Protein AF-A0A5S9MKL9-F1 (afdb_monomer)

Mean predicted aligned error: 2.7 Å

Solvent-accessible surface area (backbone atoms only — not comparable to full-atom values): 5297 Å² total; per-residue (Å²): 106,43,57,63,52,37,58,73,40,54,94,70,38,88,76,75,88,67,76,39,62,67,55,52,53,50,30,49,74,71,73,68,49,87,50,73,76,36,31,67,37,68,67,61,31,50,56,50,48,52,57,49,41,56,56,51,28,51,43,28,44,75,75,63,75,36,85,60,76,62,64,78,79,44,51,61,60,50,35,52,50,27,52,56,52,55,71,70,68,119

Nearest PDB structures (foldseek):
  4m9d-assembly1_A  TM=9.962E-01  e=4.729E-09  Bacillus anthracis str. 'Ames Ancestor'
  4m0g-assembly1_A  TM=9.605E-01  e=2.586E-08  Bacillus anthracis str. 'Ames Ancestor'
  4m0g-assembly1_B  TM=9.958E-01  e=7.257E-08  Bacillus anthracis str. 'Ames Ancestor'
  1ade-assembly1_A  TM=9.329E-01  e=1.052E-05  Escherichia coli
  1cg3-assembly1_A-2  TM=9.608E-01  e=3.540E-05  Escherichia coli K-12

InterPro domains:
  IPR001114 Adenylosuccinate synthetase [MF_00011] (1-90)
  IPR001114 Adenylosuccinate synthetase [PF00709] (1-88)
  IPR001114 Adenylosuccinate synthetase [PTHR11846] (1-87)
  IPR001114 Adenylosuccinate synthetase [SM00788] (1-89)
  IPR027417 P-loop containing nucleoside triphosphate hydrolase [SSF52540] (1-88)
  IPR033128 Adenylosuccinate synthase, active site [PS00513] (20-31)
  IPR042110 Adenylosuccinate synthetase, domain 2 [G3DSA:1.10.300.10] (1-87)

Radius of gyration: 14.65 Å; Cα contacts (8 Å, |Δi|>4): 68; chains: 1; bounding box: 32×24×42 Å

Structure (mmCIF, N/CA/C/O backbone):
data_AF-A0A5S9MKL9-F1
#
_entry.id   AF-A0A5S9MKL9-F1
#
loop_
_atom_site.group_PDB
_atom_site.id
_atom_site.type_symbol
_atom_site.label_atom_id
_atom_site.label_alt_id
_atom_site.label_comp_id
_atom_site.label_asym_id
_atom_site.label_entity_id
_atom_site.label_seq_id
_atom_site.pdbx_PDB_ins_code
_atom_site.Cartn_x
_atom_site.Cartn_y
_atom_site.Cartn_z
_atom_site.occupancy
_atom_site.B_iso_or_equiv
_atom_site.auth_seq_id
_atom_site.auth_comp_id
_atom_site.auth_asym_id
_atom_site.auth_atom_id
_atom_site.pdbx_PDB_model_num
ATOM 1 N N . MET A 1 1 ? 4.427 -4.352 -7.182 1.00 96.12 1 MET A N 1
ATOM 2 C CA . MET A 1 1 ? 5.785 -3.808 -6.929 1.00 96.12 1 MET A CA 1
ATOM 3 C C . MET A 1 1 ? 6.860 -4.888 -6.945 1.00 96.12 1 MET A C 1
ATOM 5 O O . MET A 1 1 ? 7.671 -4.847 -7.849 1.00 96.12 1 MET A O 1
ATOM 9 N N . ASP A 1 2 ? 6.872 -5.850 -6.013 1.00 97.19 2 ASP A N 1
ATOM 10 C CA . ASP A 1 2 ? 7.927 -6.893 -5.939 1.00 97.19 2 ASP A CA 1
ATOM 11 C C . ASP A 1 2 ? 8.082 -7.659 -7.263 1.00 97.19 2 ASP A C 1
ATOM 13 O O . ASP A 1 2 ? 9.158 -7.713 -7.846 1.00 97.19 2 ASP A O 1
ATOM 17 N N . GLU A 1 3 ? 6.964 -8.151 -7.797 1.00 97.19 3 GLU A N 1
ATOM 18 C CA . GLU A 1 3 ? 6.941 -8.885 -9.061 1.00 97.19 3 GLU A CA 1
ATOM 19 C C . GLU A 1 3 ? 7.432 -8.054 -10.254 1.00 97.19 3 GLU A C 1
ATOM 21 O O . GLU A 1 3 ? 8.373 -8.466 -10.927 1.00 97.19 3 GLU A O 1
ATOM 26 N N . VAL A 1 4 ? 6.880 -6.854 -10.462 1.00 96.81 4 VAL A N 1
ATOM 27 C CA . VAL A 1 4 ? 7.288 -5.982 -11.579 1.00 96.81 4 VAL A CA 1
ATOM 28 C C . VAL A 1 4 ? 8.748 -5.521 -11.474 1.00 96.81 4 VAL A C 1
ATOM 30 O O . VAL A 1 4 ? 9.417 -5.322 -12.487 1.00 96.81 4 VAL A O 1
ATOM 33 N N . GLU A 1 5 ? 9.291 -5.387 -10.259 1.00 96.06 5 GLU A N 1
ATOM 34 C CA . GLU A 1 5 ? 10.713 -5.094 -10.051 1.00 96.06 5 GLU A CA 1
ATOM 35 C C . GLU A 1 5 ? 11.608 -6.287 -10.402 1.00 96.06 5 GLU A C 1
ATOM 37 O O . GLU A 1 5 ? 12.674 -6.096 -10.991 1.00 96.06 5 GLU A O 1
ATOM 42 N N . GLU A 1 6 ? 11.198 -7.510 -10.060 1.00 96.62 6 GLU A N 1
ATOM 43 C CA . GLU A 1 6 ? 11.905 -8.734 -10.447 1.00 96.62 6 GLU A CA 1
ATOM 44 C C . GLU A 1 6 ? 11.884 -8.947 -11.961 1.00 96.62 6 GLU A C 1
ATOM 46 O O . GLU A 1 6 ? 12.921 -9.246 -12.555 1.00 96.62 6 GLU A O 1
ATOM 51 N N . GLU A 1 7 ? 10.730 -8.745 -12.597 1.00 95.31 7 GLU A N 1
ATOM 52 C CA . GLU A 1 7 ? 10.579 -8.853 -14.049 1.00 95.31 7 GLU A CA 1
ATOM 53 C C . GLU A 1 7 ? 11.465 -7.844 -14.775 1.00 95.31 7 GLU A C 1
ATOM 55 O O . GLU A 1 7 ? 12.239 -8.217 -15.659 1.00 95.31 7 GLU A O 1
ATOM 60 N N . ARG A 1 8 ? 11.449 -6.581 -14.332 1.00 94.38 8 ARG A N 1
ATOM 61 C CA . ARG A 1 8 ? 12.301 -5.527 -14.892 1.00 94.38 8 ARG A CA 1
ATOM 62 C C . ARG A 1 8 ? 13.796 -5.838 -14.765 1.00 94.38 8 ARG A C 1
ATOM 64 O O . ARG A 1 8 ? 14.576 -5.428 -15.623 1.00 94.38 8 ARG A O 1
ATOM 71 N N . LYS A 1 9 ? 14.222 -6.544 -13.712 1.00 94.50 9 LYS A N 1
ATOM 72 C CA . LYS A 1 9 ? 15.630 -6.946 -13.529 1.00 94.50 9 LYS A CA 1
ATOM 73 C C . LYS A 1 9 ? 16.060 -8.073 -14.472 1.00 94.50 9 LYS A C 1
ATOM 75 O O . LYS A 1 9 ? 17.264 -8.245 -14.677 1.00 94.50 9 LYS A O 1
ATOM 80 N N . GLY A 1 10 ? 15.124 -8.825 -15.053 1.00 94.88 10 GLY A N 1
ATOM 81 C CA . GLY A 1 10 ? 15.397 -9.874 -16.034 1.00 94.88 10 GLY A CA 1
ATOM 82 C C . GLY A 1 10 ? 16.427 -10.894 -15.537 1.00 94.88 10 GLY A C 1
ATOM 83 O O . GLY A 1 10 ? 16.214 -11.586 -14.542 1.00 94.88 10 GLY A O 1
ATOM 84 N N . ALA A 1 11 ? 17.572 -10.978 -16.220 1.00 96.81 11 ALA A N 1
ATOM 85 C CA . ALA A 1 11 ? 18.664 -11.883 -15.845 1.00 96.81 11 ALA A CA 1
ATOM 86 C C . ALA A 1 11 ? 19.284 -11.572 -14.467 1.00 96.81 11 ALA A C 1
ATOM 88 O O . ALA A 1 11 ? 19.852 -12.463 -13.845 1.00 96.81 11 ALA A O 1
ATOM 89 N N . ASN A 1 12 ? 19.139 -10.337 -13.975 1.00 96.50 12 ASN A N 1
ATOM 90 C CA . ASN A 1 12 ? 19.666 -9.879 -12.686 1.00 96.50 12 ASN A CA 1
ATOM 91 C C . ASN A 1 12 ? 18.617 -9.926 -11.562 1.00 96.50 12 ASN A C 1
ATOM 93 O O . ASN A 1 12 ? 18.748 -9.218 -10.559 1.00 96.50 12 ASN A O 1
ATOM 97 N N . LYS A 1 13 ? 17.539 -10.696 -11.740 1.00 95.88 13 LYS A N 1
ATOM 98 C CA . LYS A 1 13 ? 16.534 -10.913 -10.695 1.00 95.88 13 LYS A CA 1
ATOM 99 C C . LYS A 1 13 ? 17.176 -11.486 -9.430 1.00 95.88 13 LYS A C 1
ATOM 101 O O . LYS A 1 13 ? 18.138 -12.250 -9.498 1.00 95.88 13 LYS A O 1
ATOM 106 N N . ILE A 1 14 ? 16.621 -11.137 -8.276 1.00 95.69 14 ILE A N 1
ATOM 107 C CA . ILE A 1 14 ? 17.113 -11.613 -6.980 1.00 95.69 14 ILE A CA 1
ATOM 108 C C . ILE A 1 14 ? 16.593 -13.032 -6.702 1.00 95.69 14 ILE A C 1
ATOM 110 O O . ILE A 1 14 ? 17.271 -13.822 -6.050 1.00 95.69 14 ILE A O 1
ATOM 114 N N . GLY A 1 15 ? 15.407 -13.371 -7.215 1.00 95.31 15 GLY A N 1
ATOM 115 C CA . GLY A 1 15 ? 14.673 -14.581 -6.862 1.00 95.31 15 GLY A CA 1
ATOM 116 C C . GLY A 1 15 ? 13.836 -14.378 -5.600 1.00 95.31 15 GLY A C 1
ATOM 117 O O . GLY A 1 15 ? 13.933 -15.170 -4.662 1.00 95.31 15 GLY A O 1
ATOM 118 N N . THR A 1 16 ? 13.054 -13.295 -5.537 1.00 96.69 16 THR A N 1
ATOM 119 C CA . THR A 1 16 ? 12.223 -13.010 -4.355 1.00 96.69 16 THR A CA 1
ATOM 120 C C . THR A 1 16 ? 11.096 -14.035 -4.193 1.00 96.69 16 THR A C 1
ATOM 122 O O . THR A 1 16 ? 10.731 -14.771 -5.110 1.00 96.69 16 THR A O 1
ATOM 125 N N . THR A 1 17 ? 10.495 -14.073 -3.001 1.00 96.50 17 THR A N 1
ATOM 126 C CA . THR A 1 17 ? 9.317 -14.917 -2.738 1.00 96.50 17 THR A CA 1
ATOM 127 C C . THR A 1 17 ? 8.028 -14.356 -3.346 1.00 96.50 17 THR A C 1
ATOM 129 O O . THR A 1 17 ? 6.978 -14.969 -3.169 1.00 96.50 17 THR A O 1
ATOM 132 N N . LYS A 1 18 ? 8.090 -13.193 -4.017 1.00 95.50 18 LYS A N 1
ATOM 133 C CA . LYS A 1 18 ? 6.945 -12.442 -4.556 1.00 95.50 18 LYS A CA 1
ATOM 134 C C . LYS A 1 18 ? 5.868 -12.088 -3.520 1.00 95.50 18 LYS A C 1
ATOM 136 O O . LYS A 1 18 ? 4.715 -11.854 -3.860 1.00 95.50 18 LYS A O 1
ATOM 141 N N . LYS A 1 19 ? 6.234 -12.038 -2.236 1.00 97.38 19 LYS A N 1
ATOM 142 C CA . LYS A 1 19 ? 5.322 -11.703 -1.126 1.00 97.38 19 LYS A CA 1
ATOM 143 C C . LYS A 1 19 ? 5.331 -10.219 -0.754 1.00 97.38 19 LYS A C 1
ATOM 145 O O . LYS A 1 19 ? 4.739 -9.849 0.253 1.00 97.38 19 LYS A O 1
ATOM 150 N N . GLY A 1 20 ? 6.041 -9.367 -1.498 1.00 97.06 20 GLY A N 1
ATOM 151 C CA . GLY A 1 20 ? 6.070 -7.929 -1.217 1.00 97.06 20 GLY A CA 1
ATOM 152 C C . GLY A 1 20 ? 7.007 -7.515 -0.079 1.00 97.06 20 GLY A C 1
ATOM 153 O O . GLY A 1 20 ? 6.988 -6.353 0.319 1.00 97.06 20 GLY A O 1
ATOM 154 N N . ILE A 1 21 ? 7.847 -8.427 0.429 1.00 98.00 21 ILE A N 1
ATOM 155 C CA . ILE A 1 21 ? 8.713 -8.182 1.597 1.00 98.00 21 ILE A CA 1
ATOM 156 C C . ILE A 1 21 ? 9.651 -6.995 1.342 1.00 98.00 21 ILE A C 1
ATOM 158 O O . ILE A 1 21 ? 9.693 -6.063 2.141 1.00 98.00 21 ILE A O 1
ATOM 162 N N . GLY A 1 22 ? 10.375 -7.005 0.218 1.00 97.38 22 GLY A N 1
ATOM 163 C CA . GLY A 1 22 ? 11.293 -5.923 -0.155 1.00 97.38 22 GLY A CA 1
ATOM 164 C C . GLY A 1 22 ? 10.594 -4.559 -0.216 1.00 97.38 22 GLY A C 1
ATOM 165 O O . GLY A 1 22 ? 10.965 -3.669 0.552 1.00 97.38 22 GLY A O 1
ATOM 166 N N . PRO A 1 23 ? 9.547 -4.400 -1.048 1.00 97.62 23 PRO A N 1
ATOM 167 C CA . PRO A 1 23 ? 8.771 -3.162 -1.119 1.00 97.62 23 PRO A CA 1
ATOM 168 C C . PRO A 1 23 ? 8.231 -2.665 0.226 1.00 97.62 23 PRO A C 1
ATOM 170 O O . PRO A 1 23 ? 8.351 -1.476 0.516 1.00 97.62 23 PRO A O 1
ATOM 173 N N . ALA A 1 24 ? 7.727 -3.552 1.088 1.00 98.12 24 ALA A N 1
ATOM 174 C CA . ALA A 1 24 ? 7.246 -3.161 2.413 1.00 98.12 24 ALA A CA 1
ATOM 175 C C . ALA A 1 24 ? 8.367 -2.581 3.302 1.00 98.12 24 ALA A C 1
ATOM 177 O O . ALA A 1 24 ? 8.171 -1.572 3.986 1.00 98.12 24 ALA A O 1
ATOM 178 N N . TYR A 1 25 ? 9.570 -3.172 3.278 1.00 97.88 25 TYR A N 1
ATOM 179 C CA . TYR A 1 25 ? 10.725 -2.629 4.004 1.00 97.88 25 TYR A CA 1
ATOM 180 C C . TYR A 1 25 ? 11.242 -1.315 3.404 1.00 97.88 25 TYR A C 1
ATOM 182 O O . TYR A 1 25 ? 11.685 -0.447 4.160 1.00 97.88 25 TYR A O 1
ATOM 190 N N . MET A 1 26 ? 11.159 -1.137 2.082 1.00 97.62 26 MET A N 1
ATOM 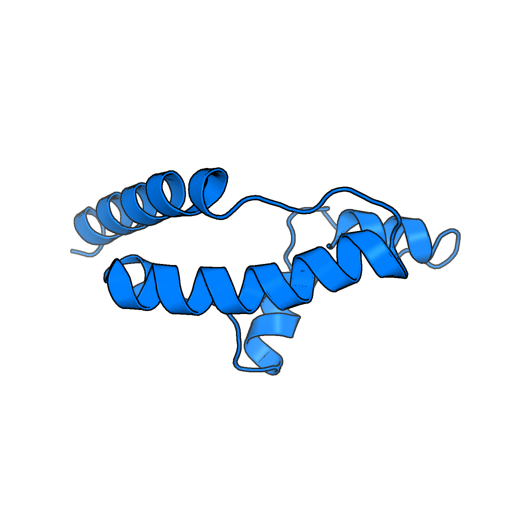191 C CA . MET A 1 26 ? 11.497 0.136 1.434 1.00 97.62 26 MET A CA 1
ATOM 192 C C . MET A 1 26 ? 10.562 1.258 1.895 1.00 97.62 26 MET A C 1
ATOM 194 O O . MET A 1 26 ? 11.041 2.315 2.300 1.00 97.62 26 MET A O 1
ATOM 198 N N . ASP A 1 27 ? 9.251 1.010 1.945 1.00 98.06 27 ASP A N 1
ATOM 199 C CA . ASP A 1 27 ? 8.275 2.003 2.411 1.00 98.06 27 ASP A CA 1
ATOM 200 C C . ASP A 1 27 ? 8.467 2.341 3.900 1.00 98.06 27 ASP A C 1
ATOM 202 O O . ASP A 1 27 ? 8.330 3.500 4.311 1.00 98.06 27 ASP A O 1
ATOM 206 N N . LYS A 1 28 ? 8.864 1.355 4.718 1.00 97.50 28 LYS A N 1
ATOM 207 C CA . LYS A 1 28 ? 9.290 1.587 6.108 1.00 97.50 28 LYS A CA 1
ATOM 208 C C . LYS A 1 28 ? 10.509 2.511 6.174 1.00 97.50 28 LYS A C 1
ATOM 210 O O . LYS A 1 28 ? 10.495 3.465 6.950 1.00 97.50 28 LYS A O 1
ATOM 215 N N . ALA A 1 29 ? 11.550 2.242 5.385 1.00 98.19 29 ALA A N 1
ATOM 216 C CA . ALA A 1 29 ? 12.767 3.056 5.360 1.00 98.19 29 ALA A CA 1
ATOM 217 C C . ALA A 1 29 ? 12.493 4.487 4.864 1.00 98.19 29 ALA A C 1
ATOM 219 O O . ALA A 1 29 ? 13.024 5.448 5.418 1.00 98.19 29 ALA A O 1
ATOM 220 N N . ALA A 1 30 ? 11.597 4.635 3.888 1.00 97.44 30 ALA A N 1
ATOM 221 C CA . ALA A 1 30 ? 11.140 5.923 3.374 1.00 97.44 30 ALA A CA 1
ATOM 222 C C . ALA A 1 30 ? 10.187 6.670 4.330 1.00 97.44 30 ALA A C 1
ATOM 224 O O . ALA A 1 30 ? 9.886 7.838 4.093 1.00 97.44 30 ALA A O 1
ATOM 225 N N . ARG A 1 31 ? 9.759 6.044 5.439 1.00 97.12 31 ARG A N 1
ATOM 226 C CA . ARG A 1 31 ? 8.807 6.589 6.430 1.00 97.12 31 ARG A CA 1
ATOM 227 C C . ARG A 1 31 ? 7.415 6.878 5.853 1.00 97.12 31 ARG A C 1
ATOM 229 O O . ARG A 1 31 ? 6.702 7.741 6.358 1.00 97.12 31 ARG A O 1
ATOM 236 N N . VAL A 1 32 ? 7.020 6.126 4.826 1.00 97.44 32 VAL A N 1
ATOM 237 C CA . VAL A 1 32 ? 5.699 6.221 4.175 1.00 97.44 32 VAL A CA 1
ATOM 238 C C . VAL A 1 32 ? 4.850 4.960 4.359 1.00 97.44 32 VAL A C 1
ATOM 240 O O . VAL A 1 32 ? 3.667 4.965 4.032 1.00 97.44 32 VAL A O 1
ATOM 243 N N . GLY A 1 33 ? 5.426 3.885 4.908 1.00 97.56 33 GLY A N 1
ATOM 244 C CA . GLY A 1 33 ? 4.716 2.629 5.149 1.00 97.56 33 GLY A CA 1
ATOM 245 C C . GLY A 1 33 ? 3.524 2.764 6.105 1.00 97.56 33 GLY A C 1
ATOM 246 O O . GLY A 1 33 ? 3.582 3.494 7.098 1.00 97.56 33 GLY A O 1
ATOM 247 N N . ILE A 1 34 ? 2.46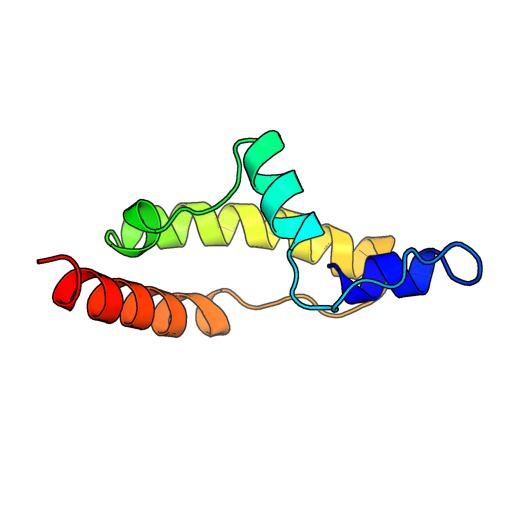1 2.012 5.815 1.00 98.44 34 ILE A N 1
ATOM 248 C CA . ILE A 1 34 ? 1.269 1.873 6.661 1.00 98.44 34 ILE A CA 1
ATOM 249 C C . ILE A 1 34 ? 1.544 0.788 7.704 1.00 98.44 34 ILE A C 1
ATOM 251 O O . ILE A 1 34 ? 2.007 -0.304 7.376 1.00 98.44 34 ILE A O 1
ATOM 255 N N . ARG A 1 35 ? 1.302 1.094 8.979 1.00 97.62 35 ARG A N 1
ATOM 256 C CA . ARG A 1 35 ? 1.538 0.179 10.106 1.00 97.62 35 ARG A CA 1
ATOM 257 C C . ARG A 1 35 ? 0.220 -0.408 10.598 1.00 97.62 35 ARG A C 1
ATOM 259 O O . ARG A 1 35 ? -0.833 0.177 10.391 1.00 97.62 35 ARG A O 1
ATOM 266 N N . VAL A 1 36 ? 0.295 -1.492 11.373 1.00 96.19 36 VAL A N 1
ATOM 267 C CA . VAL A 1 36 ? -0.889 -2.118 11.999 1.00 96.19 36 VAL A CA 1
ATOM 268 C C . VAL A 1 36 ? -1.718 -1.111 12.799 1.00 96.19 36 VAL A C 1
ATOM 270 O O . VAL A 1 36 ? -2.932 -1.101 12.668 1.00 96.19 36 VAL A O 1
ATOM 273 N N . ALA A 1 37 ? -1.078 -0.225 13.570 1.00 96.19 37 ALA A N 1
ATOM 274 C CA . ALA A 1 37 ? -1.786 0.810 14.328 1.00 96.19 37 ALA A CA 1
ATOM 275 C C . ALA A 1 37 ? -2.571 1.783 13.432 1.00 96.19 37 ALA A C 1
ATOM 277 O O . ALA A 1 37 ? -3.608 2.281 13.849 1.00 96.19 37 ALA A O 1
ATOM 278 N N . ASP A 1 38 ? -2.086 2.029 12.213 1.00 97.88 38 ASP A N 1
ATOM 279 C CA . ASP A 1 38 ? -2.754 2.910 11.262 1.00 97.88 38 ASP A CA 1
ATOM 280 C C . ASP A 1 38 ? -4.019 2.234 10.698 1.00 97.88 38 ASP A C 1
ATOM 282 O O . ASP A 1 38 ? -5.011 2.915 10.511 1.00 97.88 38 ASP A O 1
ATOM 286 N N . LEU A 1 39 ? -4.042 0.899 10.537 1.00 97.50 39 LEU A N 1
ATOM 287 C CA . LEU A 1 39 ? -5.238 0.140 10.113 1.00 97.50 39 LEU A CA 1
ATOM 288 C C . LEU A 1 39 ? -6.393 0.180 11.130 1.00 97.50 39 LEU A C 1
ATOM 290 O O . LEU A 1 39 ? -7.514 -0.212 10.813 1.00 97.50 39 LEU A O 1
ATOM 294 N N . LEU A 1 40 ? -6.124 0.588 12.373 1.00 96.62 40 LEU A N 1
ATOM 295 C CA . LEU A 1 40 ? -7.138 0.633 13.430 1.00 96.62 40 LEU A CA 1
ATOM 296 C C . LEU A 1 40 ? -7.981 1.909 13.389 1.00 96.62 40 LEU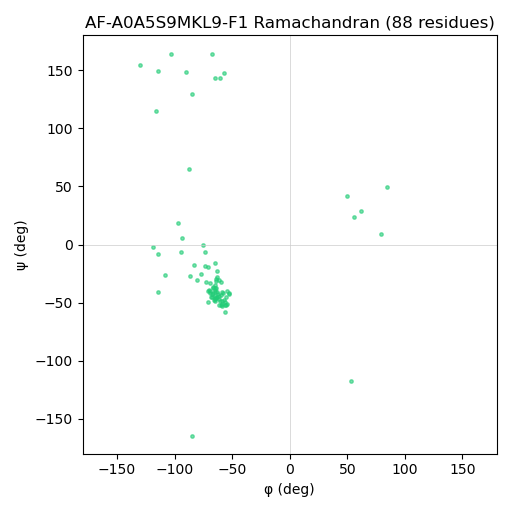 A C 1
ATOM 298 O O . LEU A 1 40 ? -9.058 1.933 13.987 1.00 96.62 40 LEU A O 1
ATOM 302 N N . ASP A 1 41 ? -7.491 2.933 12.696 1.00 97.75 41 ASP A N 1
ATOM 303 C CA . ASP A 1 41 ? -8.124 4.232 12.520 1.00 97.75 41 ASP A CA 1
ATOM 304 C C . ASP A 1 41 ? -8.436 4.420 11.033 1.00 97.75 41 ASP A C 1
ATOM 306 O O . ASP A 1 41 ? -7.539 4.446 10.191 1.00 97.75 41 ASP A O 1
ATOM 310 N N . ARG A 1 42 ? -9.728 4.491 10.702 1.00 97.88 42 ARG A N 1
ATOM 311 C CA . ARG A 1 42 ? -10.171 4.471 9.307 1.00 97.88 42 ARG A CA 1
ATOM 312 C C . ARG A 1 42 ? -9.723 5.715 8.547 1.00 97.88 42 ARG A C 1
ATOM 314 O O . ARG A 1 42 ? -9.271 5.580 7.416 1.00 97.88 42 ARG A O 1
ATOM 321 N N . GLU A 1 43 ? -9.811 6.887 9.171 1.00 98.38 43 GLU A N 1
ATOM 322 C CA . GLU A 1 43 ? -9.447 8.159 8.541 1.00 98.38 43 GLU A CA 1
ATOM 323 C C . GLU A 1 43 ? -7.937 8.212 8.287 1.00 98.38 43 GLU A C 1
ATOM 325 O O . GLU A 1 43 ? -7.495 8.514 7.178 1.00 98.38 43 GLU A O 1
ATOM 330 N N . VAL A 1 44 ? -7.134 7.817 9.283 1.00 98.31 44 VAL A N 1
ATOM 331 C CA . VAL A 1 44 ? -5.670 7.762 9.146 1.00 98.31 44 VAL A CA 1
ATOM 332 C C . VAL A 1 44 ? -5.242 6.725 8.107 1.00 98.31 44 VAL A C 1
ATOM 334 O O . VAL A 1 44 ? -4.276 6.953 7.368 1.00 98.31 44 VAL A O 1
ATOM 337 N N . PHE A 1 45 ? -5.912 5.570 8.054 1.00 98.62 45 PHE A N 1
ATOM 338 C CA . PHE A 1 45 ? -5.612 4.551 7.056 1.00 98.62 45 PHE A CA 1
ATOM 339 C C . PHE A 1 45 ? -5.925 5.049 5.646 1.00 98.62 45 PHE A C 1
ATOM 341 O O . PHE A 1 45 ? -5.059 4.952 4.776 1.00 98.62 45 PHE A O 1
ATOM 348 N N . GLU A 1 46 ? -7.113 5.616 5.438 1.00 98.62 46 GLU A N 1
ATOM 349 C CA . GLU A 1 46 ? -7.560 6.143 4.150 1.00 98.62 46 GLU A CA 1
ATOM 350 C C . GLU A 1 46 ? -6.621 7.234 3.627 1.00 98.62 46 GLU A C 1
ATOM 352 O O . GLU A 1 46 ? -6.140 7.131 2.498 1.00 98.62 46 GLU A O 1
ATOM 357 N N . GLU A 1 47 ? -6.263 8.217 4.460 1.00 98.50 47 GLU A N 1
ATOM 358 C CA . GLU A 1 47 ? -5.346 9.301 4.083 1.00 98.50 47 GLU A CA 1
ATOM 359 C C . GLU A 1 47 ? -3.991 8.754 3.602 1.00 98.50 47 GLU A C 1
ATOM 361 O O . GLU A 1 47 ? -3.465 9.133 2.549 1.00 98.50 47 GLU A O 1
ATOM 366 N N . LYS A 1 48 ? -3.410 7.821 4.365 1.00 98.62 48 LYS A N 1
ATOM 367 C CA . LYS A 1 48 ? -2.110 7.228 4.029 1.00 98.62 48 LYS A CA 1
ATOM 368 C C . LYS A 1 48 ? -2.189 6.325 2.806 1.00 98.62 48 LYS A C 1
ATOM 370 O O . LYS A 1 48 ? -1.251 6.319 2.007 1.00 98.62 48 LYS A O 1
ATOM 375 N N . LEU A 1 49 ? -3.267 5.555 2.674 1.00 98.62 49 LEU A N 1
ATOM 376 C CA . LEU A 1 49 ? -3.495 4.669 1.542 1.00 98.62 49 LEU A CA 1
ATOM 377 C C . LEU A 1 49 ? -3.648 5.475 0.254 1.00 98.62 49 LEU A C 1
ATOM 379 O O . LEU A 1 49 ? -2.966 5.158 -0.715 1.00 98.62 49 LEU A O 1
ATOM 383 N N . ALA A 1 50 ? -4.444 6.548 0.266 1.00 98.50 50 ALA A N 1
ATOM 384 C CA . ALA A 1 50 ? -4.625 7.440 -0.876 1.00 98.50 50 ALA A CA 1
ATOM 385 C C . ALA A 1 50 ? -3.286 8.007 -1.368 1.00 98.50 50 ALA A C 1
ATOM 387 O O . ALA A 1 50 ? -2.928 7.841 -2.534 1.00 98.50 50 ALA A O 1
ATOM 388 N N . ARG A 1 51 ? -2.493 8.587 -0.457 1.00 98.12 51 ARG A N 1
ATOM 389 C CA . ARG A 1 51 ? -1.169 9.136 -0.787 1.00 98.12 51 ARG A CA 1
ATOM 390 C C . ARG A 1 51 ? -0.220 8.076 -1.346 1.00 98.12 51 ARG A C 1
ATOM 392 O O . ARG A 1 51 ? 0.516 8.326 -2.296 1.00 98.12 51 ARG A O 1
ATOM 399 N N . ASN A 1 52 ? -0.198 6.890 -0.741 1.00 98.31 52 ASN A N 1
ATOM 400 C CA . ASN A 1 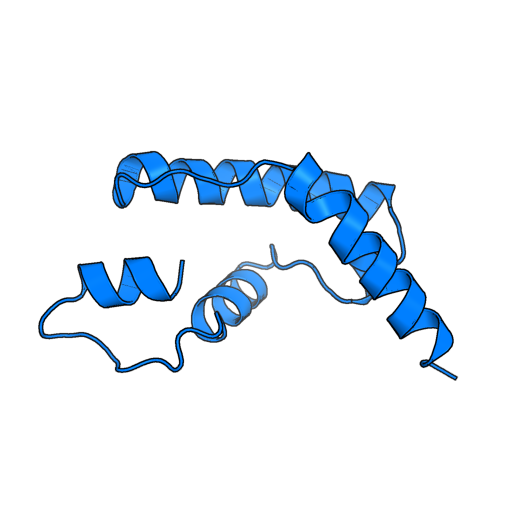52 ? 0.685 5.823 -1.196 1.00 98.31 52 ASN A CA 1
ATOM 401 C C . ASN A 1 52 ? 0.241 5.273 -2.559 1.00 98.31 52 ASN A C 1
ATOM 403 O O . ASN A 1 52 ? 1.094 5.011 -3.403 1.00 98.31 52 ASN A O 1
ATOM 407 N N . LEU A 1 53 ? -1.064 5.117 -2.796 1.00 98.19 53 LEU A N 1
ATOM 408 C CA . LEU A 1 53 ? -1.593 4.658 -4.079 1.00 98.19 53 LEU A CA 1
ATOM 409 C C . LEU A 1 53 ? -1.313 5.649 -5.203 1.00 98.19 53 LEU A C 1
ATOM 411 O O . LEU A 1 53 ? -0.960 5.205 -6.287 1.00 98.19 53 LEU A O 1
ATOM 415 N N . GLU A 1 54 ? -1.378 6.957 -4.955 1.00 98.00 54 GLU A N 1
ATOM 416 C CA . GLU A 1 54 ? -1.007 7.968 -5.954 1.00 98.00 54 GLU A CA 1
ATOM 417 C C . GLU A 1 54 ? 0.422 7.740 -6.483 1.00 98.00 54 GLU A C 1
ATOM 419 O O . GLU A 1 54 ? 0.644 7.596 -7.689 1.00 98.00 54 GLU A O 1
ATOM 424 N N . GLU A 1 55 ? 1.392 7.616 -5.576 1.00 97.06 55 GLU A N 1
ATOM 425 C CA . GLU A 1 55 ? 2.797 7.365 -5.916 1.00 97.06 55 GLU A CA 1
ATOM 426 C C . GLU A 1 55 ? 2.999 5.989 -6.578 1.00 97.06 55 GLU A C 1
ATOM 428 O O . GLU A 1 55 ? 3.674 5.870 -7.607 1.00 97.06 55 GLU A O 1
ATOM 433 N N . LYS A 1 56 ? 2.413 4.924 -6.013 1.00 97.81 56 LYS A N 1
ATOM 434 C CA . LYS A 1 56 ? 2.602 3.556 -6.522 1.00 97.81 56 LYS A CA 1
ATOM 435 C C . LYS A 1 56 ? 1.922 3.351 -7.871 1.00 97.81 56 LYS A C 1
ATOM 437 O O . LYS A 1 56 ? 2.544 2.758 -8.746 1.00 97.81 56 LYS A O 1
ATOM 442 N N . ASN A 1 57 ? 0.712 3.866 -8.074 1.00 98.31 57 ASN A N 1
ATOM 443 C CA . ASN A 1 57 ? 0.009 3.771 -9.354 1.00 98.31 57 ASN A CA 1
ATOM 444 C C . ASN A 1 57 ? 0.753 4.546 -10.436 1.00 98.31 57 ASN A C 1
ATOM 446 O O . ASN A 1 57 ? 0.963 4.019 -11.523 1.00 98.31 57 ASN A O 1
ATOM 450 N N . ARG A 1 58 ? 1.277 5.737 -10.119 1.00 97.88 58 ARG A N 1
ATOM 451 C CA . ARG A 1 58 ? 2.133 6.474 -11.053 1.00 97.88 58 ARG A CA 1
ATOM 452 C C . ARG A 1 58 ? 3.359 5.661 -11.471 1.00 97.88 58 ARG A C 1
ATOM 454 O O . ARG A 1 58 ? 3.728 5.685 -12.643 1.00 97.88 58 ARG A O 1
ATOM 461 N N . LEU A 1 59 ? 4.001 4.954 -10.540 1.00 96.50 59 LEU A N 1
ATOM 462 C CA . LEU A 1 59 ? 5.119 4.065 -10.864 1.00 96.50 59 LEU A CA 1
ATOM 463 C C . LEU A 1 59 ? 4.669 2.880 -11.725 1.00 96.50 59 LEU A C 1
ATOM 465 O O . LEU A 1 59 ? 5.307 2.605 -12.738 1.00 96.50 59 LEU A O 1
ATOM 469 N N . LEU A 1 60 ? 3.587 2.200 -11.344 1.00 97.75 60 LEU A N 1
ATOM 470 C CA . LEU A 1 60 ? 3.018 1.064 -12.075 1.00 97.75 60 LEU A CA 1
ATOM 471 C C . LEU A 1 60 ? 2.692 1.439 -13.525 1.00 97.75 60 LEU A C 1
ATOM 473 O O . LEU A 1 60 ? 3.196 0.800 -14.444 1.00 97.75 60 LEU A O 1
ATOM 477 N N . GLU A 1 61 ? 1.994 2.548 -13.736 1.00 97.25 61 GLU A N 1
ATOM 478 C CA . GLU A 1 61 ? 1.612 3.000 -15.071 1.00 97.25 61 GLU A CA 1
ATOM 479 C C . GLU A 1 61 ? 2.807 3.512 -15.881 1.00 97.25 61 GLU A C 1
ATOM 481 O O . GLU A 1 61 ? 2.991 3.144 -17.036 1.00 97.25 61 GLU A O 1
ATOM 486 N N . LYS A 1 62 ? 3.629 4.404 -15.309 1.00 96.81 62 LYS A N 1
ATOM 487 C CA . LYS A 1 62 ? 4.645 5.132 -16.091 1.00 96.81 62 LYS A CA 1
ATOM 488 C C . LYS A 1 62 ? 5.965 4.391 -16.232 1.00 96.81 62 LYS A C 1
ATOM 490 O O . LYS A 1 62 ? 6.691 4.654 -17.186 1.00 96.81 62 LYS A O 1
ATOM 495 N N . MET A 1 63 ? 6.306 3.530 -15.277 1.00 95.69 63 MET A N 1
ATOM 496 C CA . MET A 1 63 ? 7.593 2.829 -15.259 1.00 95.69 63 MET A CA 1
ATOM 497 C C . MET A 1 63 ? 7.466 1.348 -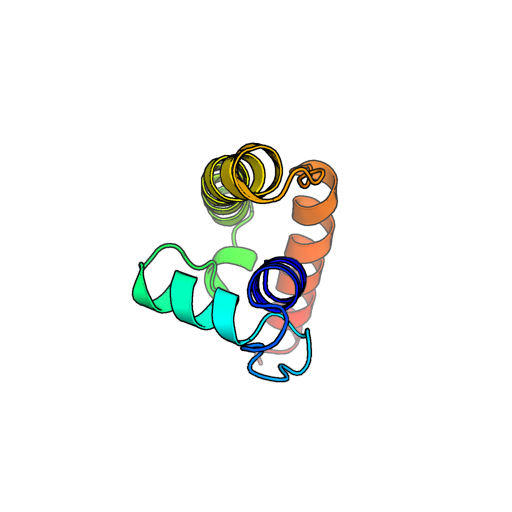15.587 1.00 95.69 63 MET A C 1
ATOM 499 O O . MET A 1 63 ? 8.445 0.763 -16.050 1.00 95.69 63 MET A O 1
ATOM 503 N N . TYR A 1 64 ? 6.304 0.752 -15.319 1.00 95.94 64 TYR A N 1
ATOM 504 C CA . TYR A 1 64 ? 6.087 -0.685 -15.470 1.00 95.94 64 TYR A CA 1
ATOM 505 C C . TYR A 1 64 ? 4.999 -1.037 -16.492 1.00 95.94 64 TYR A C 1
ATOM 507 O O . TYR A 1 64 ? 4.811 -2.220 -16.742 1.00 95.94 64 TYR A O 1
ATOM 515 N N . ASP A 1 65 ? 4.333 -0.041 -17.093 1.00 96.38 65 ASP A N 1
ATOM 516 C CA . ASP A 1 65 ? 3.269 -0.217 -18.096 1.00 96.38 65 ASP A CA 1
ATOM 517 C C . ASP A 1 65 ? 2.187 -1.217 -17.648 1.00 96.38 65 ASP A C 1
ATOM 519 O O . ASP A 1 65 ? 1.736 -2.076 -18.402 1.00 96.38 65 ASP A O 1
ATOM 523 N N . THR A 1 66 ? 1.804 -1.134 -16.370 1.00 96.56 66 THR A N 1
ATOM 524 C CA . THR A 1 66 ? 0.791 -1.998 -15.754 1.00 96.56 66 THR A CA 1
ATOM 525 C C . THR A 1 66 ? -0.248 -1.174 -15.009 1.00 96.56 66 THR A C 1
ATOM 527 O O . THR A 1 66 ? 0.029 -0.073 -14.528 1.00 96.56 66 THR A O 1
ATOM 530 N N . GLU A 1 67 ? -1.446 -1.738 -14.874 1.00 95.88 67 GLU A N 1
ATOM 531 C CA . GLU A 1 67 ? -2.526 -1.124 -14.109 1.00 95.88 67 GLU A CA 1
ATOM 532 C C . GLU A 1 67 ? -2.178 -1.021 -12.617 1.00 95.88 67 GLU A C 1
ATOM 534 O O . GLU A 1 67 ? -1.512 -1.887 -12.037 1.00 95.88 67 GLU A O 1
ATOM 539 N N . GLY A 1 68 ? -2.619 0.085 -12.014 1.00 96.38 68 GLY A N 1
ATOM 540 C CA . GLY A 1 68 ? -2.554 0.323 -10.579 1.00 96.38 68 GLY A CA 1
ATOM 541 C C . GLY A 1 68 ? -3.732 -0.284 -9.818 1.00 96.38 68 GLY A C 1
ATOM 542 O O . GLY A 1 68 ? -4.493 -1.096 -10.337 1.00 96.38 68 GLY A O 1
ATOM 543 N N . PHE A 1 69 ? -3.902 0.154 -8.574 1.00 97.00 69 PHE A N 1
ATOM 544 C CA . PHE A 1 69 ? -4.988 -0.284 -7.698 1.00 97.00 69 PHE A CA 1
ATOM 545 C C . PHE A 1 69 ? -5.932 0.867 -7.375 1.00 97.00 69 PHE A C 1
ATOM 54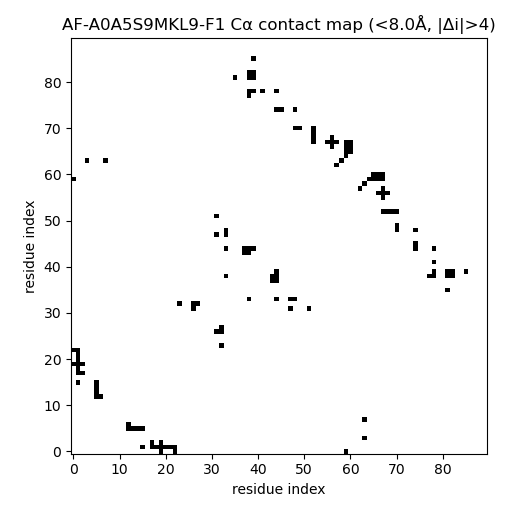7 O O . PHE A 1 69 ? -5.505 2.021 -7.269 1.00 97.00 69 PHE A O 1
ATOM 554 N N . LYS A 1 70 ? -7.208 0.555 -7.166 1.00 96.94 70 LYS A N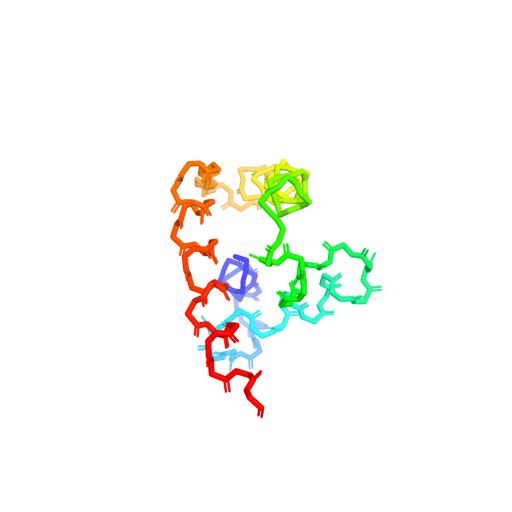 1
ATOM 555 C CA . LYS A 1 70 ? -8.182 1.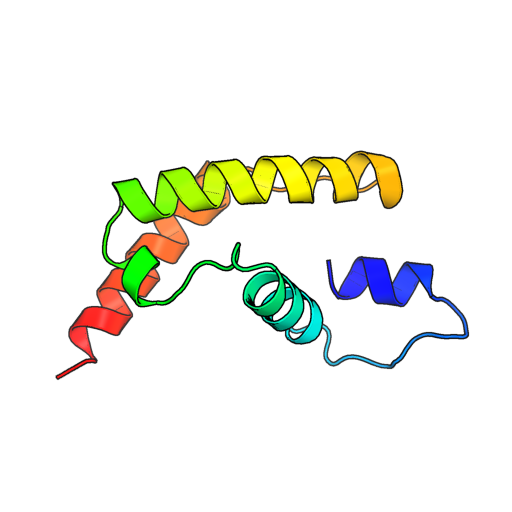525 -6.670 1.00 96.94 70 LYS A CA 1
ATOM 556 C C . LYS A 1 70 ? -8.220 1.491 -5.150 1.00 96.94 70 LYS A C 1
ATOM 558 O O . LYS A 1 70 ? -7.974 0.455 -4.535 1.00 96.94 70 LYS A O 1
ATOM 563 N N . ILE A 1 71 ? -8.507 2.636 -4.541 1.00 97.44 71 ILE A N 1
ATOM 564 C CA . ILE A 1 71 ? -8.533 2.744 -3.081 1.00 97.44 71 ILE A CA 1
ATOM 565 C C . ILE A 1 71 ? -9.673 1.918 -2.488 1.00 97.44 71 ILE A C 1
ATOM 567 O O . ILE A 1 71 ? -9.485 1.270 -1.462 1.00 97.44 71 ILE A O 1
ATOM 571 N N . GLU A 1 72 ? -10.818 1.880 -3.167 1.00 94.88 72 GLU A N 1
ATOM 572 C CA . GLU A 1 72 ? -12.023 1.180 -2.729 1.00 94.88 72 GLU A CA 1
ATOM 573 C C . GLU A 1 72 ? -11.803 -0.335 -2.648 1.00 94.88 72 GLU A C 1
ATOM 575 O O . GLU A 1 72 ? -12.350 -0.985 -1.761 1.00 94.88 72 GLU A O 1
ATOM 580 N N . ASP A 1 73 ? -10.942 -0.881 -3.514 1.00 95.19 73 ASP A N 1
ATOM 581 C CA . ASP A 1 73 ? -10.615 -2.310 -3.542 1.00 95.19 73 ASP A CA 1
ATOM 582 C C . ASP A 1 73 ? -9.772 -2.742 -2.327 1.00 95.19 73 ASP A C 1
ATOM 584 O O . ASP A 1 73 ? -9.694 -3.926 -2.021 1.00 95.19 73 ASP A O 1
ATOM 588 N N . ILE A 1 74 ? -9.121 -1.797 -1.637 1.00 98.00 74 ILE A N 1
ATOM 589 C CA . ILE A 1 74 ? -8.167 -2.083 -0.554 1.00 98.00 74 ILE A CA 1
ATOM 590 C C . ILE A 1 74 ? -8.687 -1.585 0.797 1.00 98.00 74 ILE A C 1
ATOM 592 O O . ILE A 1 74 ? -8.504 -2.256 1.815 1.00 98.00 74 ILE A O 1
ATOM 596 N N . LEU A 1 75 ? -9.307 -0.404 0.835 1.00 98.06 75 LEU A N 1
ATOM 597 C CA . LEU A 1 75 ? -9.622 0.301 2.076 1.00 98.06 75 LEU A CA 1
ATOM 598 C C . LEU A 1 75 ? -10.511 -0.529 3.006 1.00 98.06 75 LEU A C 1
ATOM 600 O O . LEU A 1 75 ? -10.162 -0.730 4.168 1.00 98.06 75 LEU A O 1
ATOM 604 N N . ASP A 1 76 ? -11.642 -1.026 2.505 1.00 97.00 76 ASP A N 1
ATOM 605 C CA . ASP A 1 76 ? -12.604 -1.753 3.336 1.00 97.00 76 ASP A CA 1
ATOM 606 C C . ASP A 1 76 ? -12.065 -3.103 3.802 1.00 97.00 76 ASP A C 1
ATOM 608 O O . ASP A 1 76 ? -12.159 -3.433 4.987 1.00 97.00 76 ASP A O 1
ATOM 612 N N . GLU A 1 77 ? -11.446 -3.855 2.892 1.00 97.31 77 GLU A N 1
ATOM 613 C CA . GLU A 1 77 ? -10.886 -5.171 3.188 1.00 97.31 77 GLU A CA 1
ATOM 614 C C . GLU A 1 77 ? -9.809 -5.083 4.280 1.00 97.31 77 GLU A C 1
ATOM 616 O O . GLU A 1 77 ? -9.876 -5.767 5.306 1.00 97.31 77 GLU A O 1
ATOM 621 N N . TYR A 1 78 ? -8.827 -4.198 4.102 1.00 97.88 78 TYR A N 1
ATOM 622 C CA . TYR A 1 78 ? -7.697 -4.109 5.023 1.00 97.88 78 TYR A CA 1
ATOM 623 C C . TYR A 1 78 ? -8.042 -3.394 6.331 1.00 97.88 78 TYR A C 1
ATOM 625 O O . TYR A 1 78 ? -7.424 -3.687 7.360 1.00 97.88 78 TYR A O 1
ATOM 633 N N . TYR A 1 79 ? -9.043 -2.509 6.330 1.00 97.75 79 TYR A N 1
ATOM 634 C CA . TYR A 1 79 ? -9.586 -1.959 7.568 1.00 97.75 79 TYR A CA 1
ATOM 635 C C . TYR A 1 79 ? -10.252 -3.055 8.410 1.00 97.75 79 TYR A C 1
ATOM 637 O O . TYR A 1 79 ? -9.975 -3.160 9.608 1.00 97.75 79 TYR A O 1
ATOM 645 N N . GLU A 1 80 ? -11.068 -3.917 7.794 1.00 96.75 80 GLU A N 1
ATOM 646 C CA . GLU A 1 80 ? -11.711 -5.040 8.485 1.00 96.75 80 GLU A CA 1
ATOM 647 C C . GLU A 1 80 ? -10.672 -6.028 9.038 1.00 96.75 80 GLU A C 1
ATOM 649 O O . GLU A 1 80 ? -10.756 -6.427 10.204 1.00 96.75 80 GLU A O 1
ATOM 654 N N . TYR A 1 81 ? -9.620 -6.349 8.275 1.00 96.94 81 TYR A N 1
ATOM 655 C CA . TYR A 1 81 ? -8.494 -7.129 8.803 1.00 96.94 81 TYR A CA 1
ATOM 656 C C . TYR A 1 81 ? -7.827 -6.449 10.004 1.00 96.94 81 TYR A C 1
ATOM 658 O O . TYR A 1 81 ? -7.522 -7.118 10.996 1.00 96.94 81 TYR A O 1
ATOM 666 N N . GLY A 1 82 ? -7.655 -5.125 9.971 1.00 96.94 82 GLY A N 1
ATOM 667 C CA . GLY A 1 82 ? -7.189 -4.346 11.120 1.00 96.94 82 GLY A CA 1
ATOM 668 C C . GLY A 1 82 ? -8.067 -4.548 12.359 1.00 96.94 82 GLY A C 1
ATOM 669 O O . GLY A 1 82 ? -7.555 -4.816 13.451 1.00 96.94 82 GLY A O 1
ATOM 670 N N . GLN A 1 83 ? -9.393 -4.513 12.197 1.00 96.88 83 GLN A N 1
ATOM 671 C CA . GLN A 1 83 ? -10.337 -4.740 13.296 1.00 96.88 83 GLN A CA 1
ATOM 672 C C . GLN A 1 83 ? -10.286 -6.176 13.834 1.00 96.88 83 GLN A C 1
ATOM 674 O O . GLN A 1 83 ? -10.399 -6.387 15.044 1.00 96.88 83 GLN A O 1
ATOM 679 N N . GLN A 1 84 ? -10.077 -7.175 12.977 1.00 96.19 84 GLN A N 1
ATOM 680 C CA . GLN A 1 84 ? -9.903 -8.566 13.405 1.00 96.19 84 GLN A CA 1
ATOM 681 C C . GLN A 1 84 ? -8.604 -8.763 14.188 1.00 96.19 84 GLN A C 1
ATOM 683 O O . GLN A 1 84 ? -8.610 -9.410 15.235 1.00 96.19 84 GLN A O 1
ATOM 688 N N . VAL A 1 85 ? -7.501 -8.157 13.741 1.00 94.06 85 VAL A N 1
ATOM 689 C CA . VAL A 1 85 ? -6.226 -8.178 14.471 1.00 94.06 85 VAL A CA 1
ATOM 690 C C . VAL A 1 85 ? -6.382 -7.518 15.840 1.00 94.06 85 VAL A C 1
ATOM 692 O O . VAL A 1 85 ? -5.967 -8.105 16.835 1.00 94.06 85 VAL A O 1
ATOM 695 N N . LYS A 1 86 ? -7.061 -6.365 15.923 1.00 93.38 86 LYS A N 1
ATOM 696 C CA . LYS A 1 86 ? -7.330 -5.665 17.192 1.00 93.38 86 LYS A CA 1
ATOM 697 C C . LYS A 1 86 ? -8.024 -6.552 18.225 1.00 93.38 86 LYS A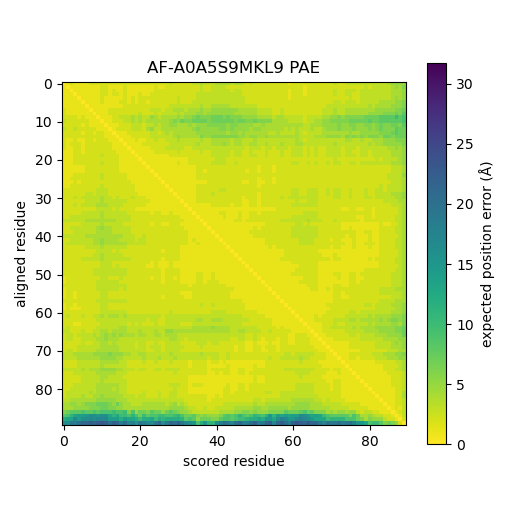 C 1
ATOM 699 O O . LYS A 1 86 ? -7.662 -6.504 19.394 1.00 93.38 86 LYS A O 1
ATOM 704 N N . LYS A 1 87 ? -8.987 -7.381 17.806 1.00 91.62 87 LYS A N 1
ATOM 705 C CA . LYS A 1 87 ? -9.694 -8.323 18.697 1.00 91.62 87 LYS A CA 1
ATOM 706 C C . LYS A 1 87 ? -8.765 -9.387 19.295 1.00 91.62 87 LYS A C 1
ATOM 708 O O . LYS A 1 87 ? -9.036 -9.868 20.387 1.00 91.62 87 LYS A O 1
ATOM 713 N N . ASN A 1 88 ? -7.688 -9.736 18.591 1.00 88.50 88 ASN A N 1
ATOM 714 C CA . ASN A 1 88 ? -6.713 -10.749 19.004 1.00 88.50 88 ASN A CA 1
ATOM 715 C C . ASN A 1 88 ? -5.501 -10.163 19.752 1.00 88.50 88 ASN A C 1
ATOM 717 O O . ASN A 1 88 ? -4.664 -10.915 20.244 1.00 88.50 88 ASN A O 1
ATOM 721 N N . MET A 1 89 ? -5.389 -8.835 19.834 1.00 81.31 89 MET A N 1
ATOM 722 C CA . MET A 1 89 ? -4.385 -8.136 20.638 1.00 81.31 89 MET A CA 1
ATOM 723 C C . MET A 1 89 ? -4.929 -7.942 22.062 1.00 81.31 89 MET A C 1
ATOM 725 O O . MET A 1 89 ? -5.225 -6.819 22.466 1.00 81.31 89 MET A O 1
ATOM 729 N N . SER A 1 90 ? -5.133 -9.052 22.780 1.00 61.38 90 SER A N 1
ATOM 730 C CA . SER A 1 90 ? -5.451 -9.075 24.218 1.00 61.38 90 SER A CA 1
ATOM 731 C C . SER A 1 90 ? -4.189 -9.026 25.067 1.00 61.38 90 SER A C 1
ATOM 733 O O . SER A 1 90 ? -3.290 -9.847 24.767 1.00 61.38 90 SER A O 1
#

Organism: Bacillus safensis (NCBI:txid561879)

Secondary structure (DSSP, 8-state):
-HHHHHHHHGGG-----SSSHHHHHHHHHTT-PPPTTGGGSHHHHHHHHHHHHHHHHHHHHHHH------SHHHHHHHHHHHHHHHHH--

Foldseek 3Di:
DLVLVQVVCPVNHPPDPPPCPVVQVVCVVVVLHDDLVQLQDLVSVLVSLVVVQVVVQCCCCVVRVHGGDDSVVCRVVSSVVSVVVVVVPD

pLDDT: mean 96.3, std 4.33, range [61.38, 98.62]

Sequence (90 aa):
MDEVEEERKGANKIGTTKKGIGPAYMDKAARVGIRVADLLDREVFEEKLARNLEEKNRLLEKMYDTEGFKIEDILDEYYEYGQQVKKNMS